Protein AF-A0A519SRL0-F1 (afdb_monomer)

Nearest PDB structures (foldseek):
  6zj2-assembly1_A  TM=9.112E-01  e=8.351E-02  Salmonella enterica subsp. enterica serovar Typhimurium str. LT2
  6ymz-assembly4_D  TM=8.979E-01  e=1.560E-01  Pectobacterium atrosepticum SCRI1043
  6ymz-assembly1_A  TM=9.106E-01  e=2.208E-01  Pectobacterium atrosepticum SCRI1043
  6ymz-assembly5_E  TM=8.886E-01  e=2.208E-01  Pectobacterium atrosepticum SCRI1043
  5v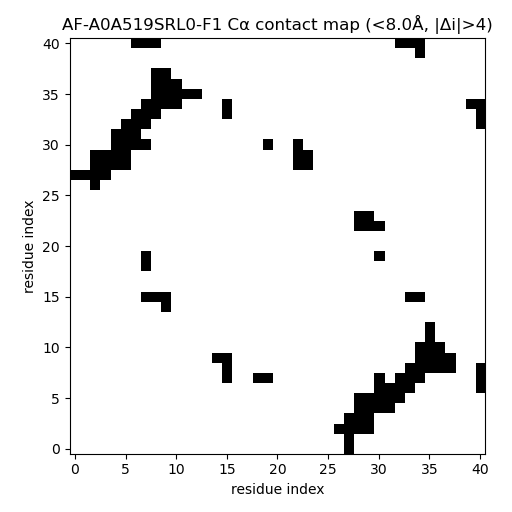xn-assembly2_C  TM=9.337E-01  e=4.740E-01  Escherichia coli K-12

Sequence (41 aa):
MSKLRCIAVDDEPLALDIIEDYISKVPFLTLVKR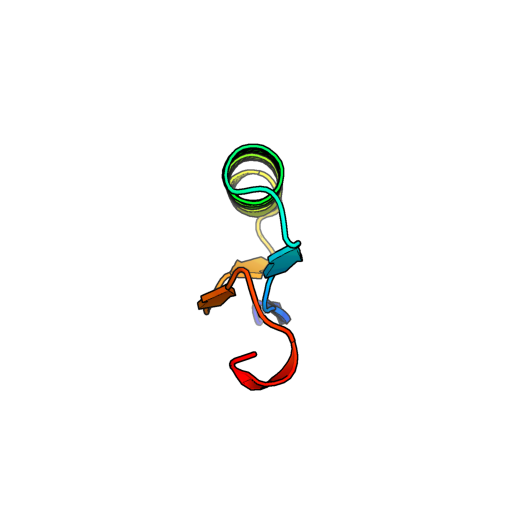TENAIEA

Structure (mmCIF, N/CA/C/O backbone):
data_AF-A0A519SRL0-F1
#
_entry.id   AF-A0A519SRL0-F1
#
loop_
_atom_site.group_PDB
_atom_site.id
_atom_site.type_symbol
_atom_site.label_atom_id
_atom_site.label_alt_id
_atom_site.label_comp_id
_atom_site.label_asym_id
_atom_site.label_entity_id
_atom_site.label_seq_id
_atom_site.pdbx_PDB_ins_code
_atom_site.Cartn_x
_atom_site.Cartn_y
_atom_site.Cartn_z
_atom_site.occupancy
_atom_site.B_iso_or_equiv
_atom_site.auth_seq_id
_atom_site.auth_comp_id
_atom_site.auth_asym_id
_atom_site.auth_atom_id
_atom_site.pdbx_PDB_model_num
ATOM 1 N N . MET A 1 1 ? -21.224 0.056 9.415 1.00 67.12 1 MET A N 1
ATOM 2 C CA . MET A 1 1 ? -20.547 1.075 8.584 1.00 67.12 1 MET A CA 1
ATOM 3 C C . MET A 1 1 ? -19.980 0.390 7.354 1.00 67.12 1 MET A C 1
ATOM 5 O O . MET A 1 1 ? -19.356 -0.652 7.507 1.00 67.12 1 MET A O 1
ATOM 9 N N . SER A 1 2 ? -20.228 0.919 6.157 1.00 83.44 2 SER A N 1
ATOM 10 C CA . SER A 1 2 ? -19.630 0.419 4.912 1.00 83.44 2 SER A CA 1
ATOM 11 C C . SER A 1 2 ? -18.202 0.947 4.767 1.00 83.44 2 SER A C 1
ATOM 13 O O . SER A 1 2 ? -17.986 2.147 4.930 1.00 83.44 2 SER A O 1
ATOM 15 N N . LYS A 1 3 ? -17.235 0.075 4.459 1.00 92.50 3 LYS A N 1
ATOM 16 C CA . LYS A 1 3 ? -15.865 0.493 4.129 1.00 92.50 3 LYS A CA 1
ATOM 17 C C . LYS A 1 3 ? -15.804 1.051 2.701 1.00 92.50 3 LYS A C 1
ATOM 19 O O . LYS A 1 3 ? -16.454 0.514 1.804 1.00 92.50 3 LYS A O 1
ATOM 24 N N . LEU A 1 4 ? -15.026 2.109 2.493 1.00 97.25 4 LEU A N 1
ATOM 25 C CA . LEU A 1 4 ? -14.700 2.686 1.192 1.00 9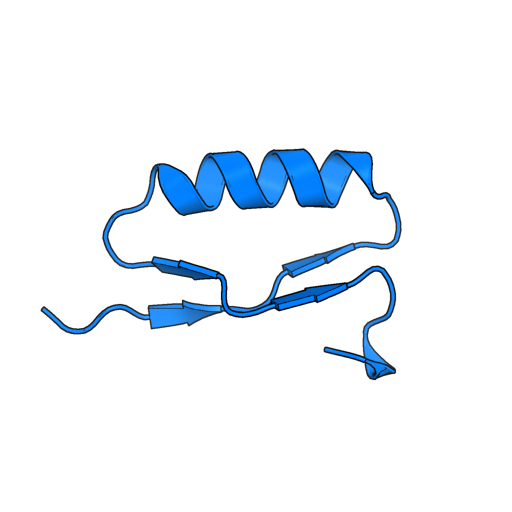7.25 4 LEU A CA 1
ATOM 26 C C . LEU A 1 4 ? -13.581 1.873 0.540 1.00 97.25 4 LEU A C 1
ATOM 28 O O . LEU A 1 4 ? -12.533 1.642 1.139 1.00 97.25 4 LEU A O 1
ATOM 32 N N . ARG A 1 5 ? -13.810 1.441 -0.698 1.00 97.00 5 ARG A N 1
ATOM 33 C CA . ARG A 1 5 ? -12.818 0.717 -1.497 1.00 97.00 5 ARG A CA 1
ATOM 34 C C . ARG A 1 5 ? -11.918 1.722 -2.208 1.00 97.00 5 ARG A C 1
ATOM 36 O O . ARG A 1 5 ? -12.432 2.662 -2.808 1.00 97.00 5 ARG A O 1
ATOM 43 N N . CYS A 1 6 ? -10.610 1.509 -2.160 1.00 96.75 6 CYS A N 1
ATOM 44 C CA . CYS A 1 6 ? -9.627 2.373 -2.810 1.00 96.75 6 CYS A CA 1
ATOM 45 C C . CYS A 1 6 ? -8.531 1.568 -3.516 1.00 96.75 6 CYS A C 1
ATOM 47 O O . CYS A 1 6 ? -8.306 0.392 -3.218 1.00 96.75 6 CYS A O 1
ATOM 49 N N . ILE A 1 7 ? -7.866 2.226 -4.462 1.00 97.31 7 ILE A N 1
ATOM 50 C CA . ILE A 1 7 ? -6.718 1.722 -5.216 1.00 97.31 7 ILE A CA 1
ATOM 51 C C . ILE A 1 7 ? -5.572 2.709 -4.998 1.00 97.31 7 ILE A C 1
ATOM 53 O O 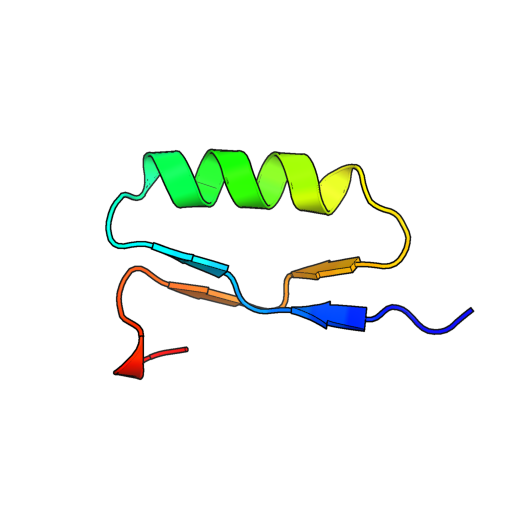. ILE A 1 7 ? -5.814 3.916 -4.984 1.00 97.31 7 ILE A O 1
ATOM 57 N N . ALA A 1 8 ? -4.359 2.200 -4.794 1.00 97.12 8 ALA A N 1
ATOM 58 C CA . ALA A 1 8 ? -3.142 3.003 -4.708 1.00 97.12 8 ALA A CA 1
ATOM 59 C C . ALA A 1 8 ? -2.355 2.888 -6.020 1.00 97.12 8 ALA A C 1
ATOM 61 O O . ALA A 1 8 ? -2.162 1.778 -6.521 1.00 97.12 8 ALA A O 1
ATOM 62 N N . VAL A 1 9 ? -1.933 4.024 -6.573 1.00 97.06 9 VAL A N 1
ATOM 63 C CA . VAL A 1 9 ? -1.175 4.105 -7.827 1.00 97.06 9 VAL A CA 1
ATOM 64 C C . VAL A 1 9 ? -0.003 5.044 -7.607 1.00 97.06 9 VAL A C 1
ATOM 66 O O . VAL A 1 9 ? -0.232 6.204 -7.269 1.00 97.06 9 VAL A O 1
ATOM 69 N N . ASP A 1 10 ? 1.209 4.534 -7.775 1.00 97.00 10 ASP A N 1
ATOM 70 C CA . ASP A 1 10 ? 2.460 5.271 -7.581 1.00 97.00 10 ASP A CA 1
ATOM 71 C C . ASP A 1 10 ? 3.590 4.485 -8.262 1.00 97.00 10 ASP A C 1
ATOM 73 O O . ASP A 1 10 ? 3.617 3.262 -8.122 1.00 97.00 10 ASP A O 1
ATOM 77 N N . ASP A 1 11 ? 4.465 5.139 -9.027 1.00 95.50 11 ASP A N 1
ATOM 78 C CA . ASP A 1 11 ? 5.541 4.494 -9.791 1.00 95.50 11 ASP A CA 1
ATOM 79 C C . ASP A 1 11 ? 6.717 4.014 -8.926 1.00 95.50 11 ASP A C 1
ATOM 81 O O . ASP A 1 11 ? 7.565 3.252 -9.398 1.00 95.50 11 ASP A O 1
ATOM 85 N N . GLU A 1 12 ? 6.736 4.357 -7.636 1.00 97.44 12 GLU A N 1
ATOM 86 C CA . GLU A 1 12 ? 7.723 3.874 -6.683 1.00 97.44 12 GLU A CA 1
ATOM 87 C C . GLU A 1 12 ? 7.158 2.785 -5.740 1.00 97.44 12 GLU A C 1
ATOM 89 O O . GLU A 1 12 ? 6.321 3.062 -4.872 1.00 97.44 12 GLU A O 1
ATOM 94 N N . PRO A 1 13 ? 7.698 1.544 -5.759 1.00 95.81 13 PRO A N 1
ATOM 95 C CA . PRO A 1 13 ? 7.246 0.457 -4.880 1.00 95.81 13 PRO A CA 1
ATOM 96 C C . PRO A 1 13 ? 7.275 0.798 -3.382 1.00 95.81 13 PRO A C 1
ATOM 98 O O . PRO A 1 13 ? 6.396 0.389 -2.624 1.00 95.81 13 PRO A O 1
ATOM 101 N N . LEU A 1 14 ? 8.265 1.588 -2.952 1.00 97.44 14 LEU A N 1
ATOM 102 C CA . LEU A 1 14 ? 8.391 2.014 -1.557 1.00 97.44 14 LEU A CA 1
ATOM 103 C C . LEU A 1 14 ? 7.256 2.962 -1.139 1.00 97.44 14 LEU A C 1
ATOM 105 O O . LEU A 1 14 ? 6.804 2.910 0.005 1.00 97.44 14 LEU A O 1
ATOM 109 N N . ALA A 1 15 ? 6.780 3.820 -2.043 1.00 97.75 15 ALA A N 1
ATOM 110 C CA . ALA A 1 15 ? 5.652 4.700 -1.768 1.00 97.75 15 ALA A CA 1
ATOM 111 C C . ALA A 1 15 ? 4.356 3.889 -1.624 1.00 97.75 15 ALA A C 1
ATOM 113 O O . ALA A 1 15 ? 3.586 4.128 -0.691 1.00 97.75 15 ALA A O 1
ATOM 114 N N . LEU A 1 16 ? 4.160 2.867 -2.466 1.00 98.06 16 LEU A N 1
ATOM 115 C CA . LEU A 1 16 ? 3.037 1.933 -2.340 1.00 98.06 16 LEU A CA 1
ATOM 116 C C . LEU A 1 16 ? 3.039 1.193 -0.995 1.00 98.06 16 LEU A C 1
ATOM 118 O O . LEU A 1 16 ? 1.983 1.093 -0.367 1.00 98.06 16 LEU A O 1
ATOM 122 N N . ASP A 1 17 ? 4.202 0.729 -0.526 1.00 98.12 17 ASP A N 1
ATOM 123 C CA . ASP A 1 17 ? 4.339 0.093 0.793 1.00 98.12 17 ASP A CA 1
ATOM 124 C C . ASP A 1 17 ? 3.934 1.052 1.931 1.00 98.12 17 ASP A C 1
ATOM 126 O O . ASP A 1 17 ? 3.211 0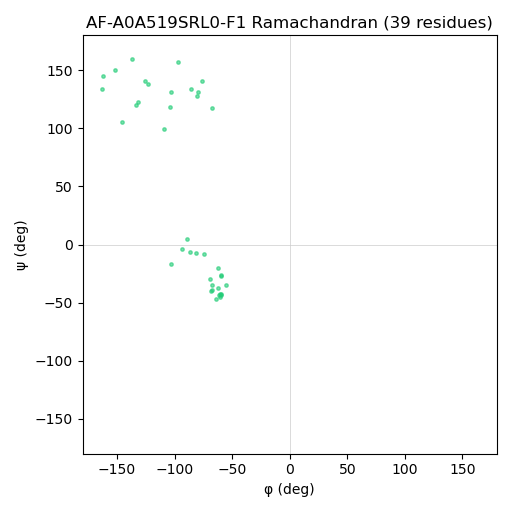.668 2.854 1.00 98.12 17 ASP A O 1
ATOM 130 N N . ILE A 1 18 ? 4.346 2.324 1.847 1.00 98.25 18 ILE A N 1
ATOM 131 C CA . ILE A 1 18 ? 3.976 3.362 2.821 1.00 98.25 18 ILE A CA 1
ATOM 132 C C . ILE A 1 18 ? 2.461 3.621 2.788 1.00 98.25 18 ILE A C 1
ATOM 134 O O . ILE A 1 18 ? 1.813 3.666 3.835 1.00 98.25 18 ILE A O 1
ATOM 138 N N . ILE A 1 19 ? 1.874 3.778 1.599 1.00 98.00 19 ILE A N 1
ATOM 139 C CA . ILE A 1 19 ? 0.437 4.027 1.425 1.00 98.00 19 ILE A CA 1
ATOM 140 C C . ILE A 1 19 ? -0.389 2.863 1.987 1.00 98.00 19 ILE A C 1
ATOM 142 O O . ILE A 1 19 ? -1.377 3.095 2.686 1.00 98.00 19 ILE A O 1
ATOM 146 N N . GLU A 1 20 ? 0.013 1.620 1.726 1.00 97.94 20 GLU A N 1
ATOM 147 C CA . GLU A 1 20 ? -0.648 0.425 2.253 1.00 97.94 20 GLU A CA 1
ATOM 148 C C . GLU A 1 20 ? -0.633 0.384 3.790 1.00 97.94 20 GLU A C 1
ATOM 150 O O . GLU A 1 20 ? -1.681 0.166 4.411 1.00 97.94 20 GLU A O 1
ATOM 155 N N . ASP A 1 21 ? 0.511 0.688 4.413 1.00 98.19 21 ASP A N 1
ATOM 156 C CA . ASP A 1 21 ? 0.634 0.786 5.871 1.00 98.19 21 ASP A CA 1
ATOM 157 C C . ASP A 1 21 ? -0.299 1.864 6.451 1.00 98.19 21 ASP A C 1
ATOM 159 O O . ASP A 1 21 ? -1.015 1.611 7.426 1.00 98.19 21 ASP A O 1
ATOM 163 N N . TYR A 1 22 ? -0.384 3.045 5.829 1.00 98.12 22 TYR A N 1
ATOM 164 C CA . TYR A 1 22 ? -1.315 4.089 6.269 1.00 98.12 22 TYR A CA 1
ATOM 165 C C . TYR A 1 22 ? -2.784 3.710 6.060 1.00 98.12 22 TYR A C 1
ATOM 167 O O . TYR A 1 22 ? -3.602 3.973 6.943 1.00 98.12 22 TYR A O 1
ATOM 175 N N . ILE A 1 23 ? -3.137 3.053 4.952 1.00 97.44 23 ILE A N 1
ATOM 176 C CA . ILE A 1 23 ? -4.507 2.575 4.720 1.00 97.44 23 ILE A CA 1
ATOM 177 C C . ILE A 1 23 ? -4.914 1.553 5.789 1.00 97.44 23 ILE A C 1
ATOM 179 O O . ILE A 1 23 ? -6.047 1.606 6.271 1.00 97.44 23 ILE A O 1
ATOM 183 N N . SER A 1 24 ? -3.998 0.682 6.230 1.00 96.50 24 SER A N 1
ATOM 184 C CA . SER A 1 24 ? -4.265 -0.298 7.297 1.00 96.50 24 SER A CA 1
ATOM 185 C C . SER A 1 24 ? -4.677 0.351 8.631 1.00 96.50 24 SER A C 1
ATOM 187 O O . SER A 1 24 ? -5.434 -0.233 9.411 1.00 96.50 24 SER A O 1
ATOM 189 N N . LYS A 1 25 ? -4.239 1.596 8.865 1.00 97.81 25 LYS A N 1
ATOM 190 C CA . LYS A 1 25 ? -4.522 2.394 10.067 1.00 97.81 25 LYS A CA 1
ATOM 191 C C . LYS A 1 25 ? -5.833 3.180 9.976 1.00 97.81 25 LYS A C 1
ATOM 193 O O . LYS A 1 25 ? -6.238 3.783 10.967 1.00 97.81 25 LYS A O 1
ATOM 198 N N . VAL A 1 26 ? -6.511 3.176 8.823 1.00 96.81 26 VAL A N 1
ATOM 199 C CA . VAL A 1 26 ? -7.763 3.910 8.583 1.00 96.81 26 VAL A CA 1
ATOM 200 C C . VAL A 1 26 ? -8.936 2.918 8.476 1.00 96.81 26 VAL A C 1
ATOM 202 O O . VAL A 1 26 ? -9.174 2.354 7.409 1.00 96.81 26 VAL A O 1
ATOM 205 N N . PRO A 1 27 ? -9.739 2.710 9.545 1.00 94.69 27 PRO A N 1
ATOM 206 C CA . PRO A 1 27 ? -10.691 1.589 9.632 1.00 94.69 27 PRO A CA 1
ATOM 207 C 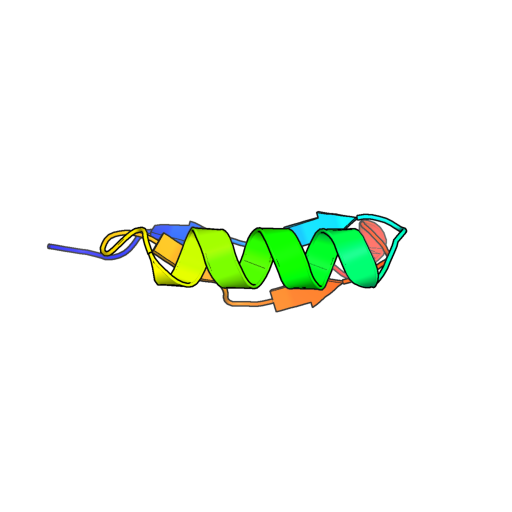C . PRO A 1 27 ? -11.807 1.573 8.580 1.00 94.69 27 PRO A C 1
ATOM 209 O O . PRO A 1 27 ? -12.443 0.537 8.357 1.00 94.69 27 PRO A O 1
ATOM 212 N N . PHE A 1 28 ? -12.076 2.724 7.962 1.00 96.25 28 PHE A N 1
ATOM 213 C CA . PHE A 1 28 ? -13.105 2.880 6.942 1.00 96.25 28 PHE A CA 1
ATOM 214 C C . PHE A 1 28 ? -12.574 2.723 5.514 1.00 96.25 28 PHE A C 1
ATOM 216 O O . PHE A 1 28 ? -13.386 2.758 4.596 1.00 96.25 28 PHE A O 1
ATOM 223 N N . LEU A 1 29 ? -11.268 2.540 5.304 1.00 97.62 29 LEU A N 1
ATOM 224 C CA . LEU A 1 29 ? -10.693 2.260 3.988 1.00 97.62 29 LEU A CA 1
ATOM 225 C C . LEU A 1 29 ? -10.481 0.756 3.779 1.00 97.62 29 LEU A C 1
ATOM 227 O O . LEU A 1 29 ? -10.417 -0.048 4.711 1.00 97.62 29 LEU A O 1
ATOM 231 N N . THR A 1 30 ? -10.427 0.344 2.520 1.00 97.31 30 THR A N 1
ATOM 232 C CA . THR A 1 30 ? -10.077 -1.012 2.094 1.00 97.31 30 THR A CA 1
ATOM 233 C C . THR A 1 30 ? -9.316 -0.906 0.784 1.00 97.31 30 THR A C 1
ATOM 235 O O . THR A 1 30 ? -9.921 -0.641 -0.258 1.00 97.31 30 THR A O 1
ATOM 238 N N . LEU A 1 31 ? -7.999 -1.106 0.851 1.00 97.50 31 LEU A N 1
ATOM 239 C CA . LEU A 1 31 ? -7.149 -1.202 -0.330 1.00 97.50 31 LEU A CA 1
ATOM 240 C C . LEU A 1 31 ? -7.515 -2.481 -1.085 1.00 97.50 31 LEU A C 1
ATOM 242 O O . LEU A 1 31 ? -7.412 -3.575 -0.535 1.00 97.50 31 LEU A O 1
ATOM 246 N N . VAL A 1 32 ? -7.990 -2.347 -2.322 1.00 97.19 32 VAL A N 1
ATOM 247 C CA . VAL A 1 32 ? -8.352 -3.502 -3.164 1.00 97.19 32 VAL A CA 1
ATOM 248 C C . VAL A 1 32 ? -7.308 -3.810 -4.228 1.00 97.19 32 VAL A C 1
ATOM 250 O O . VAL A 1 32 ? -7.335 -4.898 -4.799 1.00 97.19 32 VAL A O 1
ATOM 253 N N . LYS A 1 33 ? -6.410 -2.859 -4.501 1.00 96.81 33 LYS A N 1
ATOM 254 C CA . LYS A 1 33 ? -5.321 -2.998 -5.464 1.00 96.81 33 LYS A CA 1
ATOM 255 C C . LYS A 1 33 ? -4.251 -1.937 -5.218 1.00 96.81 33 LYS A C 1
ATOM 257 O O . LYS A 1 33 ? -4.585 -0.805 -4.876 1.00 96.81 33 LYS A O 1
ATOM 262 N N . ARG A 1 34 ? -2.991 -2.302 -5.441 1.00 96.25 34 ARG A N 1
ATOM 263 C CA . ARG A 1 34 ? -1.862 -1.378 -5.585 1.00 96.25 34 ARG A CA 1
ATOM 264 C C . ARG A 1 34 ? -1.153 -1.679 -6.9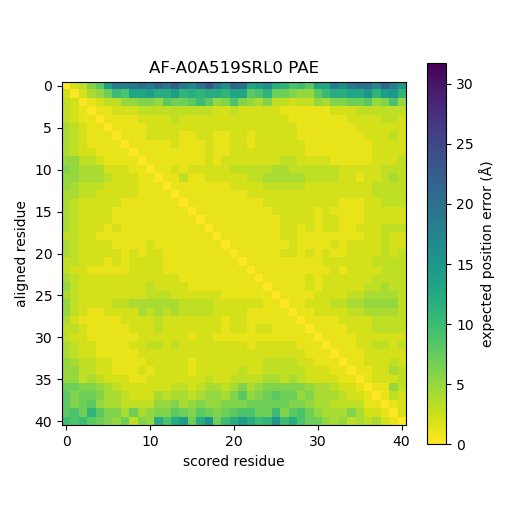03 1.00 96.25 34 ARG A C 1
ATOM 266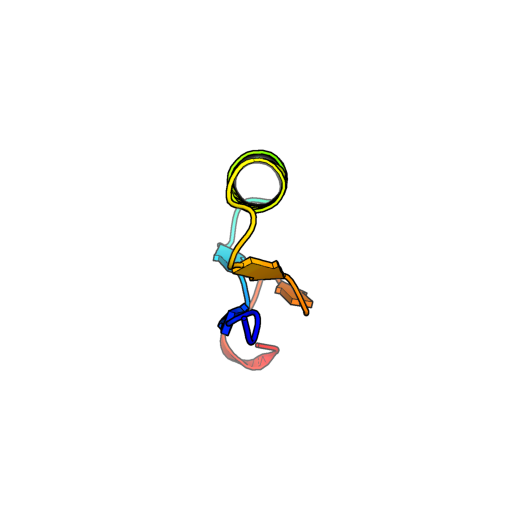 O O . ARG A 1 34 ? -1.067 -2.853 -7.265 1.00 96.25 34 ARG A O 1
ATOM 273 N N . THR A 1 35 ? -0.715 -0.658 -7.627 1.00 96.44 35 THR A N 1
ATOM 274 C CA . THR A 1 35 ? -0.040 -0.823 -8.921 1.00 96.44 35 THR A CA 1
ATOM 275 C C . THR A 1 35 ? 0.931 0.323 -9.191 1.00 96.44 35 THR A C 1
ATOM 277 O O . THR A 1 35 ? 0.697 1.444 -8.749 1.00 96.44 35 THR A O 1
ATOM 280 N N . GLU A 1 36 ? 1.990 0.032 -9.944 1.00 96.25 36 GLU A N 1
ATOM 281 C CA . GLU A 1 36 ? 2.969 1.010 -10.435 1.00 96.25 36 GLU A CA 1
ATOM 282 C C . GLU A 1 36 ? 2.486 1.741 -11.700 1.00 96.25 36 GLU A C 1
ATOM 284 O O . GLU A 1 36 ? 3.111 2.685 -12.173 1.00 96.25 36 GLU A O 1
ATOM 289 N N . ASN A 1 37 ? 1.355 1.315 -12.276 1.00 92.94 37 ASN A N 1
ATOM 290 C CA . ASN A 1 37 ? 0.847 1.845 -13.535 1.00 92.94 37 ASN A CA 1
ATOM 291 C C . ASN A 1 37 ? -0.639 2.204 -13.441 1.00 92.94 37 ASN A C 1
ATOM 293 O O . ASN A 1 37 ? -1.492 1.348 -13.212 1.00 92.94 37 ASN A O 1
ATOM 297 N N . ALA A 1 38 ? -0.962 3.468 -13.719 1.00 88.44 38 ALA A N 1
ATOM 298 C CA . ALA A 1 38 ? -2.331 3.981 -13.708 1.00 88.44 38 ALA A CA 1
ATOM 299 C C . ALA A 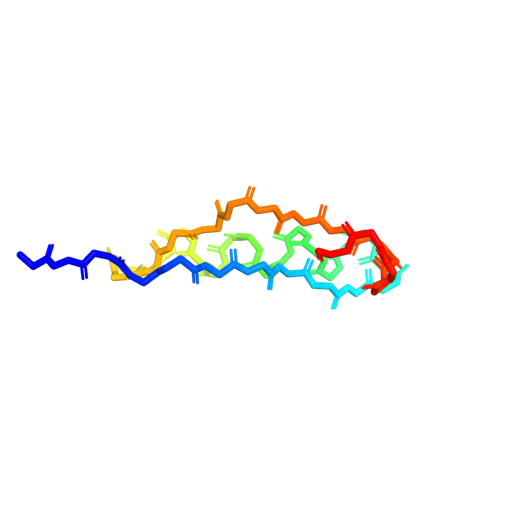1 38 ? -3.277 3.279 -14.698 1.00 88.44 38 ALA A C 1
ATOM 301 O O . ALA A 1 38 ? -4.479 3.227 -14.456 1.00 88.44 38 ALA A O 1
ATOM 302 N N . ILE A 1 39 ? -2.763 2.728 -15.801 1.00 91.94 39 ILE A N 1
ATOM 303 C CA . ILE A 1 39 ? -3.570 1.971 -16.775 1.00 91.94 39 ILE A CA 1
ATOM 304 C C . ILE A 1 39 ? -4.032 0.641 -16.177 1.00 91.94 39 ILE A C 1
ATOM 306 O O . ILE A 1 39 ? -5.093 0.123 -16.520 1.00 91.94 39 ILE A O 1
ATOM 310 N N . GLU A 1 40 ? -3.235 0.088 -15.270 1.00 82.06 40 GLU A N 1
ATOM 311 C CA . GLU A 1 40 ? -3.535 -1.156 -14.586 1.00 82.06 40 GLU A CA 1
ATOM 312 C C . GLU A 1 40 ? -4.339 -0.926 -13.306 1.00 82.06 40 GLU A C 1
ATOM 314 O O . GLU A 1 40 ? -4.551 -1.890 -12.586 1.00 82.06 40 GLU A O 1
ATOM 319 N N . ALA A 1 41 ? -4.770 0.293 -12.980 1.00 79.75 41 ALA A N 1
ATOM 320 C CA . ALA A 1 41 ? -5.489 0.594 -11.740 1.00 79.75 41 ALA A CA 1
ATOM 321 C C . ALA A 1 41 ? -6.959 0.152 -11.795 1.00 79.75 41 ALA A C 1
ATOM 323 O O . ALA A 1 41 ? -7.725 0.653 -12.645 1.00 79.75 41 ALA A O 1
#

Solvent-accessible surface area (backbone atoms only — not comparable to full-atom values): 2591 Å² total; per-residue (Å²): 135,83,63,46,78,42,71,51,70,43,78,44,71,69,57,48,55,50,51,52,57,54,44,74,74,36,88,52,50,39,82,78,47,74,35,64,42,75,90,77,104

Radius of gyration: 10.39 Å; Cα contacts (8 Å, |Δi|>4): 61; chains: 1; bounding box: 29×9×27 Å

Foldseek 3Di:
DAAAEDEAEALDPVVQVVVVVVQVVPVRYDYPYYDPDPVVD

Secondary structure (DSSP, 8-state):
-PPEEEEEE-S-HHHHHHHHHHHHT-TTEEEEEEES-GGG-

Mean predicted aligned error: 2.87 Å

pLDDT: mean 94.71, std 6.13, range [67.12, 98.25]